Protein AF-A0A4Q4CXE7-F1 (afdb_monomer)

Foldseek 3Di:
DPQWDWDQDPVGIDTHDNVCVVVVVVVVVLVVVLVCLLVVQVPDPPRDPVSNVVSNVVSVPGD

Nearest PDB structures (foldseek):
  3k4i-assembly1_C  TM=8.177E-01  e=6.156E-01  Pseudomonas syringae pv. tomato
  3a2f-assembly1_A  TM=3.442E-01  e=5.851E+00  Pyrococcus furiosus
  7b08-assembly1_A  TM=3.301E-01  e=8.811E+00  Thermococcus gorgonarius

Sequence (63 aa):
MHDDVVHADRHGAVVIPAEAVRQLPIAIELITRKEAVILDMCKRDDFDIHKLKEALAKSEDIH

Solvent-accessible surface area (backbone atoms only — not comparable to full-atom values): 3850 Å² total; per-residue (Å²): 141,89,64,63,45,75,53,72,61,97,90,48,74,47,81,42,55,53,87,51,59,84,50,42,67,62,53,50,51,49,50,51,58,31,47,46,49,38,51,57,49,70,70,40,95,82,62,47,74,69,58,48,53,52,26,50,55,58,27,68,76,62,128

Secondary structure (DSSP, 8-state):
---PEEEEETTEEEEE-GGGGGGHHHHHHHHHHHHHHHHHHHTSTT--HHHHHHHHHHHHT--

pLDDT: mean 95.65, std 6.86, range [52.56, 98.25]

Structure (mmCIF, N/CA/C/O backbone):
data_AF-A0A4Q4CXE7-F1
#
_entry.id   AF-A0A4Q4CXE7-F1
#
loop_
_atom_site.group_PDB
_atom_site.id
_atom_site.type_symbol
_atom_site.label_atom_id
_atom_site.label_alt_id
_atom_site.label_comp_id
_atom_site.label_asym_id
_atom_site.label_entity_id
_atom_site.label_seq_id
_atom_site.pdbx_PDB_ins_code
_atom_site.Cartn_x
_atom_site.Cartn_y
_atom_site.Cartn_z
_atom_site.occupancy
_atom_site.B_iso_or_equiv
_atom_site.auth_seq_id
_atom_site.auth_comp_id
_atom_site.auth_asym_id
_atom_site.auth_atom_id
_atom_site.pdbx_PDB_model_num
ATOM 1 N N . MET A 1 1 ? 18.810 -0.232 -21.562 1.00 52.56 1 MET A N 1
ATOM 2 C CA . MET A 1 1 ? 18.084 -0.193 -20.275 1.00 52.56 1 MET A CA 1
ATOM 3 C C . MET A 1 1 ? 16.643 0.151 -20.633 1.00 52.56 1 MET A C 1
ATOM 5 O O . MET A 1 1 ? 16.357 1.319 -20.862 1.00 52.56 1 MET A O 1
ATOM 9 N N . HIS A 1 2 ? 15.823 -0.864 -20.933 1.00 66.50 2 HIS A N 1
ATOM 10 C CA . HIS A 1 2 ? 14.546 -0.695 -21.652 1.00 66.50 2 HIS A CA 1
ATOM 11 C C . HIS A 1 2 ? 13.448 -1.639 -21.131 1.00 66.50 2 HIS A C 1
ATOM 13 O O . HIS A 1 2 ? 12.681 -2.140 -21.936 1.00 66.50 2 HIS A O 1
ATOM 19 N N . ASP A 1 3 ? 13.384 -1.926 -19.828 1.00 88.81 3 ASP A N 1
ATOM 20 C CA . ASP A 1 3 ? 12.423 -2.920 -19.305 1.00 88.81 3 ASP A CA 1
ATOM 21 C C . ASP A 1 3 ? 11.755 -2.517 -17.978 1.00 88.81 3 ASP A C 1
ATOM 23 O O . ASP A 1 3 ? 10.934 -3.266 -17.448 1.00 88.81 3 ASP A O 1
ATOM 27 N N . ASP A 1 4 ? 12.079 -1.341 -17.433 1.00 95.50 4 ASP A N 1
ATOM 28 C CA . ASP A 1 4 ? 11.467 -0.874 -16.189 1.00 95.50 4 ASP A CA 1
ATOM 29 C C . ASP A 1 4 ? 9.996 -0.506 -16.408 1.00 95.50 4 ASP A C 1
ATOM 31 O O . ASP A 1 4 ? 9.603 0.029 -17.449 1.00 95.50 4 ASP A O 1
ATOM 35 N N . VAL A 1 5 ? 9.175 -0.767 -15.394 1.00 96.00 5 VAL A N 1
ATOM 36 C CA . VAL A 1 5 ? 7.744 -0.463 -15.414 1.00 96.00 5 VAL A CA 1
ATOM 37 C C . VAL A 1 5 ? 7.505 0.863 -14.712 1.00 96.00 5 VAL A C 1
ATOM 39 O O . VAL A 1 5 ? 7.935 1.061 -13.583 1.00 96.00 5 VAL A O 1
ATOM 42 N N . VAL A 1 6 ? 6.764 1.769 -15.342 1.00 96.00 6 VAL A N 1
ATOM 43 C CA . VAL A 1 6 ? 6.310 3.001 -14.687 1.00 96.00 6 VAL A CA 1
ATOM 44 C C . VAL A 1 6 ? 4.878 2.806 -14.203 1.00 96.00 6 VAL A C 1
ATOM 46 O O . VAL A 1 6 ? 3.981 2.550 -15.007 1.00 96.00 6 VAL A O 1
ATOM 49 N N . HIS A 1 7 ? 4.654 2.949 -12.897 1.00 96.50 7 HIS A N 1
ATOM 50 C CA . HIS A 1 7 ? 3.311 3.083 -12.337 1.00 96.50 7 HIS A CA 1
ATOM 51 C C . HIS A 1 7 ? 3.003 4.568 -12.148 1.00 96.50 7 HIS A C 1
ATOM 53 O O . HIS A 1 7 ? 3.765 5.262 -11.480 1.00 96.50 7 HIS A O 1
ATOM 59 N N . ALA A 1 8 ? 1.907 5.051 -12.733 1.00 97.62 8 ALA A N 1
ATOM 60 C CA . ALA A 1 8 ? 1.483 6.444 -12.642 1.00 97.62 8 ALA A CA 1
ATOM 61 C C . ALA A 1 8 ? 0.001 6.538 -12.265 1.00 97.62 8 ALA A C 1
ATOM 63 O O . ALA A 1 8 ? -0.852 5.951 -12.934 1.00 97.62 8 ALA A O 1
ATOM 64 N N . ASP A 1 9 ? -0.299 7.288 -11.210 1.00 95.88 9 ASP A N 1
ATOM 65 C CA . ASP A 1 9 ? -1.641 7.497 -10.676 1.00 95.88 9 ASP A CA 1
ATOM 66 C C . ASP A 1 9 ? -1.891 8.990 -10.364 1.00 95.88 9 ASP A C 1
ATOM 68 O O . ASP A 1 9 ? -1.181 9.877 -10.839 1.00 95.88 9 ASP A O 1
ATOM 72 N N . ARG A 1 10 ? -2.939 9.299 -9.586 1.00 97.88 10 ARG A N 1
ATOM 73 C CA . ARG A 1 10 ? -3.269 10.686 -9.207 1.00 97.88 10 ARG A CA 1
ATOM 74 C C . ARG A 1 10 ? -2.244 11.338 -8.270 1.00 97.88 10 ARG A C 1
ATOM 76 O O . ARG A 1 10 ? -2.275 12.559 -8.136 1.00 97.88 10 ARG A O 1
ATOM 83 N N 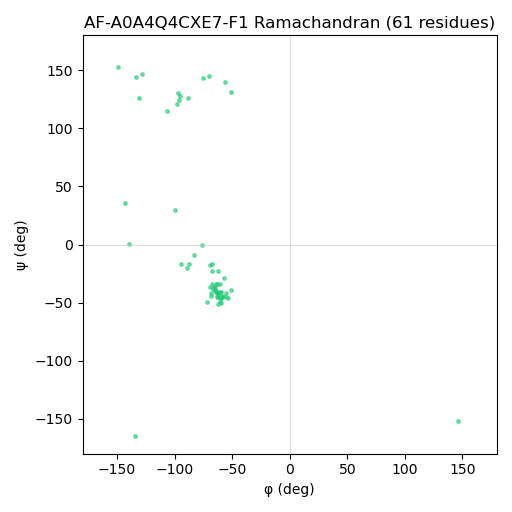. HIS A 1 11 ? -1.380 10.565 -7.620 1.00 96.88 11 HIS A N 1
ATOM 84 C CA . HIS A 1 11 ? -0.375 11.050 -6.676 1.00 96.88 11 HIS A CA 1
ATOM 85 C C . HIS A 1 11 ? 0.987 11.287 -7.343 1.00 96.88 11 HIS A C 1
ATOM 87 O O . HIS A 1 11 ? 1.817 12.005 -6.788 1.00 96.88 11 HIS A O 1
ATOM 93 N N . GLY A 1 12 ? 1.217 10.727 -8.535 1.00 97.44 12 GLY A N 1
ATOM 94 C CA . GLY A 1 12 ? 2.439 10.922 -9.311 1.00 97.44 12 GLY A CA 1
ATOM 95 C C . GLY A 1 12 ? 2.826 9.677 -10.100 1.00 97.44 12 GLY A C 1
ATOM 96 O O . GLY A 1 12 ? 1.971 8.885 -10.484 1.00 97.44 12 GLY A O 1
ATOM 97 N N . ALA A 1 13 ? 4.124 9.507 -10.354 1.00 97.62 13 ALA A N 1
ATOM 98 C CA . ALA A 1 13 ? 4.661 8.327 -11.020 1.00 97.62 13 ALA A CA 1
ATOM 99 C C . ALA A 1 13 ? 5.896 7.787 -10.294 1.00 97.62 13 ALA A C 1
ATOM 101 O O . ALA A 1 13 ? 6.714 8.557 -9.789 1.00 97.62 13 ALA A O 1
ATOM 102 N N . VAL A 1 14 ? 6.039 6.465 -10.280 1.00 96.75 14 VAL A N 1
ATOM 103 C CA . VAL A 1 14 ? 7.191 5.745 -9.731 1.00 96.75 14 VAL A CA 1
ATOM 104 C C . VAL A 1 14 ? 7.728 4.756 -10.760 1.00 96.75 14 VAL A C 1
ATOM 106 O O . VAL A 1 14 ? 6.970 4.183 -11.545 1.00 96.75 14 VAL A O 1
ATOM 109 N N . VAL A 1 15 ? 9.044 4.556 -10.750 1.00 96.81 15 VAL A N 1
ATOM 110 C CA . VAL A 1 15 ? 9.723 3.563 -11.589 1.00 96.81 15 VAL A CA 1
ATOM 111 C C . VAL A 1 15 ? 9.918 2.290 -10.776 1.00 96.81 15 VAL A C 1
ATOM 113 O O . VAL A 1 15 ? 10.449 2.327 -9.668 1.00 96.81 15 VAL A O 1
ATOM 116 N N . ILE A 1 16 ? 9.490 1.169 -11.338 1.00 96.44 16 ILE A N 1
ATOM 117 C CA . ILE A 1 16 ? 9.648 -0.174 -10.797 1.00 96.44 16 ILE A CA 1
A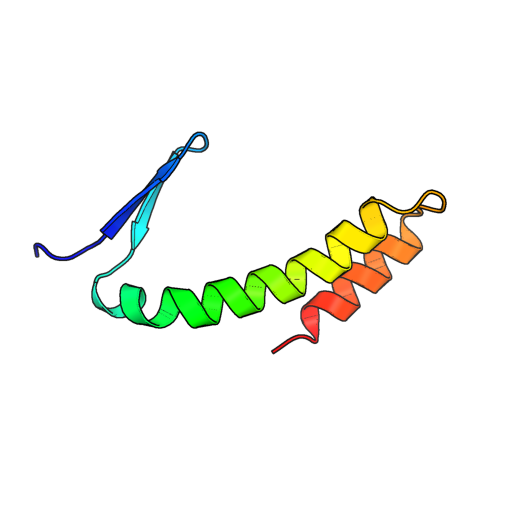TOM 118 C C . ILE A 1 16 ? 10.714 -0.877 -11.644 1.00 96.44 16 ILE A C 1
ATOM 120 O O . ILE A 1 16 ? 10.466 -1.116 -12.831 1.00 96.44 16 ILE A O 1
ATOM 124 N N . PRO A 1 17 ? 11.873 -1.230 -11.058 1.00 96.31 17 PRO A N 1
ATOM 125 C CA . PRO A 1 17 ? 12.911 -1.970 -11.765 1.00 96.31 17 PRO A CA 1
ATOM 126 C C . PRO A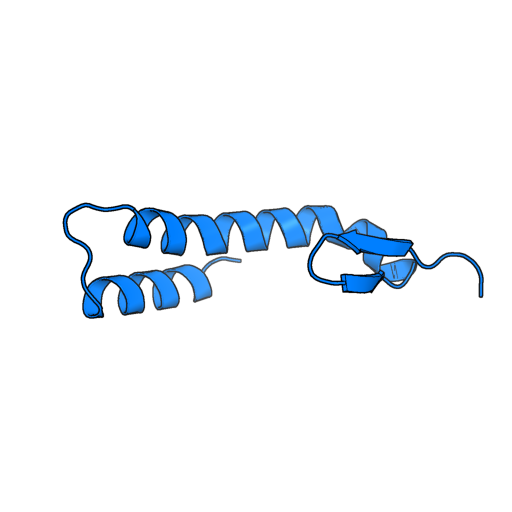 1 17 ? 12.376 -3.282 -12.343 1.00 96.31 17 PRO A C 1
ATOM 128 O O . PRO A 1 17 ? 11.600 -3.981 -11.678 1.00 96.31 17 PRO A O 1
ATOM 131 N N . ALA A 1 18 ? 12.792 -3.636 -13.558 1.00 95.38 18 ALA A N 1
ATOM 132 C CA . ALA A 1 18 ? 12.321 -4.830 -14.267 1.00 95.38 18 ALA A CA 1
ATOM 133 C C . ALA A 1 18 ? 12.412 -6.121 -13.420 1.00 95.38 18 ALA A C 1
ATOM 135 O O . ALA A 1 18 ? 11.504 -6.959 -13.425 1.00 95.38 18 ALA A O 1
ATOM 136 N N . GLU A 1 19 ? 13.482 -6.273 -12.638 1.00 94.62 19 GLU A N 1
ATOM 137 C CA . GLU A 1 19 ? 13.727 -7.414 -11.752 1.00 94.62 19 GLU A CA 1
ATOM 138 C C . GLU A 1 19 ? 12.755 -7.506 -10.561 1.00 94.62 19 GLU A C 1
ATOM 140 O O . GLU A 1 19 ? 12.536 -8.592 -10.015 1.00 94.62 19 GLU A O 1
ATOM 145 N N . ALA A 1 20 ? 12.139 -6.389 -10.170 1.00 95.38 20 ALA A N 1
ATOM 146 C CA . ALA A 1 20 ? 11.215 -6.316 -9.042 1.00 95.38 20 ALA A CA 1
ATOM 147 C C . ALA A 1 20 ? 9.758 -6.604 -9.444 1.00 95.38 20 ALA A C 1
ATOM 149 O O . ALA A 1 20 ? 8.954 -6.997 -8.599 1.00 95.38 20 ALA A O 1
ATOM 150 N N . VAL A 1 21 ? 9.408 -6.479 -10.730 1.00 95.50 21 VAL A N 1
ATOM 151 C CA . VAL A 1 21 ? 8.019 -6.588 -11.225 1.00 95.50 21 VAL A CA 1
ATOM 152 C C . VAL A 1 21 ? 7.354 -7.905 -10.819 1.00 95.50 21 VAL A C 1
ATOM 154 O O . VAL A 1 21 ? 6.201 -7.923 -10.392 1.00 95.50 21 VAL A O 1
ATOM 157 N N . ARG A 1 22 ? 8.085 -9.024 -10.895 1.00 96.06 22 ARG A N 1
ATOM 158 C CA . ARG A 1 22 ? 7.548 -10.350 -10.540 1.00 96.06 22 ARG A CA 1
ATOM 159 C C . ARG A 1 22 ? 7.286 -10.530 -9.043 1.00 96.06 22 ARG A C 1
ATOM 161 O O . ARG A 1 22 ? 6.553 -11.441 -8.677 1.00 96.06 22 ARG A O 1
ATOM 168 N N . GLN A 1 23 ? 7.866 -9.686 -8.192 1.00 97.00 23 GLN A N 1
ATOM 169 C CA . GLN A 1 23 ? 7.684 -9.733 -6.739 1.00 97.00 23 GLN A CA 1
ATOM 170 C C . GLN A 1 23 ? 6.456 -8.929 -6.289 1.00 97.00 23 GLN A C 1
ATOM 172 O O . GLN A 1 23 ? 5.955 -9.144 -5.185 1.00 97.00 23 GLN A O 1
ATOM 177 N N . LEU A 1 24 ? 5.939 -8.041 -7.150 1.00 96.94 24 LEU A N 1
ATOM 178 C CA . LEU A 1 24 ? 4.808 -7.173 -6.828 1.00 96.94 24 LEU A CA 1
ATOM 179 C C . LEU A 1 24 ? 3.567 -7.934 -6.351 1.00 96.94 24 LEU A C 1
ATOM 181 O O . LEU A 1 24 ? 3.017 -7.497 -5.350 1.00 96.94 24 LEU A O 1
ATOM 185 N N . PRO A 1 25 ? 3.112 -9.048 -6.966 1.00 97.00 25 PRO A N 1
ATOM 186 C CA . PRO A 1 25 ? 1.888 -9.708 -6.509 1.00 97.00 25 PRO A CA 1
ATOM 187 C C . PRO A 1 25 ? 1.947 -10.135 -5.037 1.00 97.00 25 PRO A C 1
ATOM 189 O O . PRO A 1 25 ? 1.015 -9.864 -4.286 1.00 97.00 25 PRO A O 1
ATOM 192 N N . ILE A 1 26 ? 3.070 -10.722 -4.610 1.00 97.50 26 ILE A N 1
ATOM 193 C CA . ILE A 1 26 ? 3.272 -11.165 -3.222 1.00 97.50 26 ILE A CA 1
ATOM 194 C C . ILE A 1 26 ? 3.377 -9.954 -2.286 1.00 97.50 26 ILE A C 1
ATOM 196 O O . ILE A 1 26 ? 2.747 -9.929 -1.231 1.00 97.50 26 ILE A O 1
ATOM 200 N N . ALA A 1 27 ? 4.130 -8.922 -2.679 1.00 97.12 27 ALA A N 1
ATOM 201 C CA . ALA A 1 27 ? 4.259 -7.704 -1.882 1.00 97.12 27 ALA A CA 1
ATOM 202 C C . ALA A 1 27 ? 2.916 -6.964 -1.729 1.00 97.12 27 ALA A C 1
ATOM 204 O O . ALA A 1 27 ? 2.582 -6.518 -0.635 1.00 97.12 27 ALA A O 1
ATOM 205 N N . ILE A 1 28 ? 2.123 -6.871 -2.800 1.00 97.31 28 ILE A N 1
ATOM 206 C CA . ILE A 1 28 ? 0.792 -6.251 -2.795 1.00 97.31 28 ILE A CA 1
ATOM 207 C C . ILE A 1 28 ? -0.150 -7.027 -1.877 1.00 97.31 28 ILE A C 1
ATOM 209 O O . ILE A 1 28 ? -0.853 -6.406 -1.083 1.00 97.31 28 ILE A O 1
ATOM 213 N N . GLU A 1 29 ? -0.161 -8.362 -1.942 1.00 98.12 29 GLU A N 1
ATOM 214 C CA . GLU A 1 29 ? -0.986 -9.187 -1.052 1.00 98.12 29 GLU A CA 1
ATOM 215 C C . GLU A 1 29 ? -0.625 -8.953 0.422 1.00 98.12 29 GLU A C 1
ATOM 217 O O . GLU A 1 29 ? -1.510 -8.731 1.255 1.00 98.12 29 GLU A O 1
ATOM 222 N N . LEU A 1 30 ? 0.674 -8.935 0.736 1.00 98.06 30 LEU A N 1
ATOM 223 C CA . LEU A 1 30 ? 1.167 -8.669 2.083 1.00 98.06 30 LEU A CA 1
ATOM 224 C C . LEU A 1 30 ? 0.726 -7.286 2.583 1.00 98.06 30 LEU A C 1
ATOM 226 O O . LEU A 1 30 ? 0.160 -7.179 3.672 1.00 98.06 30 LEU A O 1
ATOM 230 N N . ILE A 1 31 ? 0.940 -6.234 1.790 1.00 97.88 31 ILE A N 1
ATOM 231 C CA . ILE A 1 31 ? 0.545 -4.870 2.167 1.00 97.88 31 ILE A CA 1
ATOM 232 C C . ILE A 1 31 ? -0.976 -4.754 2.301 1.00 97.88 31 ILE A C 1
ATOM 234 O O . ILE A 1 31 ? -1.452 -4.190 3.281 1.00 97.88 31 ILE A O 1
ATOM 238 N N . THR A 1 32 ? -1.746 -5.378 1.408 1.00 98.19 32 THR A N 1
ATOM 239 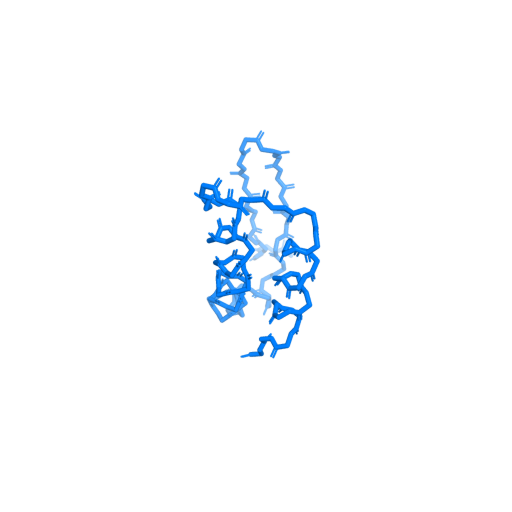C CA . THR A 1 32 ? -3.216 -5.383 1.481 1.00 98.19 32 THR A CA 1
ATOM 240 C C . THR A 1 32 ? -3.707 -5.993 2.796 1.00 98.19 32 THR A C 1
ATOM 242 O O . THR A 1 32 ? -4.571 -5.426 3.465 1.00 98.19 32 THR A O 1
ATOM 245 N N . ARG A 1 33 ? -3.127 -7.125 3.218 1.00 97.88 33 ARG A N 1
ATOM 246 C CA . ARG A 1 33 ? -3.438 -7.754 4.514 1.00 97.88 33 ARG A CA 1
ATOM 247 C C . ARG A 1 33 ? -3.076 -6.853 5.694 1.00 97.88 33 ARG A C 1
ATOM 249 O O . ARG A 1 33 ? -3.845 -6.758 6.649 1.00 97.88 33 ARG A O 1
ATOM 256 N N . LYS A 1 34 ? -1.919 -6.193 5.626 1.00 98.25 34 LYS A N 1
ATOM 257 C CA . LYS A 1 34 ? -1.449 -5.250 6.650 1.00 98.25 34 LYS A CA 1
ATOM 258 C C . LYS A 1 34 ? -2.374 -4.048 6.794 1.00 98.25 34 LYS A C 1
ATOM 260 O O . LYS A 1 34 ? -2.728 -3.679 7.915 1.00 98.25 34 LYS A O 1
ATOM 265 N N . GLU A 1 35 ? -2.792 -3.465 5.679 1.00 98.12 35 GLU A N 1
ATOM 266 C CA . GLU A 1 35 ? -3.685 -2.309 5.653 1.00 98.12 35 GLU A CA 1
ATOM 267 C C . GLU A 1 35 ? -5.098 -2.654 6.118 1.00 98.12 35 GLU A C 1
ATOM 269 O O . GLU A 1 35 ? -5.708 -1.850 6.823 1.00 98.12 35 GLU A O 1
ATOM 274 N N . ALA A 1 36 ? -5.606 -3.848 5.796 1.00 97.94 36 ALA A N 1
ATOM 275 C CA . ALA A 1 36 ? -6.943 -4.279 6.200 1.00 97.94 36 ALA A CA 1
ATOM 276 C C . ALA A 1 36 ? -7.157 -4.160 7.719 1.00 97.94 36 ALA A C 1
ATOM 278 O O . ALA A 1 36 ? -8.143 -3.569 8.147 1.00 97.94 36 ALA A O 1
ATOM 279 N N . VAL A 1 37 ? -6.196 -4.607 8.537 1.00 97.38 37 VAL A N 1
ATOM 280 C CA . VAL A 1 37 ? -6.283 -4.522 10.010 1.00 97.38 37 VAL A CA 1
ATOM 281 C C . VAL A 1 37 ? -6.414 -3.078 10.500 1.00 97.38 37 VAL A C 1
ATOM 283 O O . VAL A 1 37 ? -7.187 -2.792 11.417 1.00 97.38 37 VAL A O 1
ATOM 286 N N . ILE A 1 38 ? -5.674 -2.156 9.883 1.00 98.19 38 ILE A N 1
ATOM 287 C CA . ILE A 1 38 ? -5.684 -0.737 10.249 1.00 98.19 38 ILE A CA 1
ATOM 288 C C . ILE A 1 38 ? -7.006 -0.100 9.808 1.00 98.19 38 ILE A C 1
ATOM 290 O O . ILE A 1 38 ? -7.678 0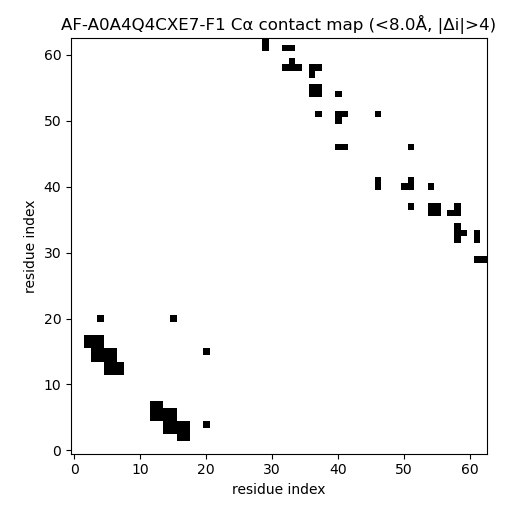.559 10.602 1.00 98.19 38 ILE A O 1
ATOM 294 N N . LEU A 1 39 ? -7.399 -0.320 8.552 1.00 98.12 39 LEU A N 1
ATOM 295 C CA . LEU A 1 39 ? -8.610 0.251 7.967 1.00 98.12 39 LEU A CA 1
ATOM 296 C C . LEU A 1 39 ? -9.876 -0.266 8.647 1.00 98.12 39 LEU A C 1
ATOM 298 O O . LEU A 1 39 ? -10.804 0.512 8.859 1.00 98.12 39 LEU A O 1
ATOM 302 N N . ASP A 1 40 ? -9.916 -1.546 9.009 1.00 97.44 40 ASP A N 1
ATOM 303 C CA . ASP A 1 40 ? -11.043 -2.130 9.728 1.00 97.44 40 ASP A CA 1
ATOM 304 C C . ASP A 1 40 ? -11.187 -1.513 11.115 1.00 97.44 40 ASP A C 1
ATOM 306 O O . ASP A 1 40 ? -12.311 -1.238 11.517 1.00 97.44 40 ASP A O 1
ATOM 310 N N . MET A 1 41 ? -10.088 -1.200 11.815 1.00 97.62 41 MET A N 1
ATOM 311 C CA . MET A 1 41 ? -10.158 -0.417 13.054 1.00 97.62 41 MET A CA 1
ATOM 312 C C . MET A 1 41 ? -10.731 0.980 12.773 1.00 97.62 41 MET A C 1
ATOM 314 O O . MET A 1 41 ? -11.694 1.403 13.410 1.00 97.62 41 MET A O 1
ATOM 318 N N . CYS A 1 42 ? -10.169 1.690 11.788 1.00 97.81 42 CYS A N 1
ATOM 319 C CA . CYS A 1 42 ? -10.566 3.058 11.445 1.00 97.81 42 CYS A CA 1
ATOM 320 C C . CYS A 1 42 ? -12.053 3.203 11.086 1.00 97.81 42 CYS A C 1
ATOM 322 O O . CYS A 1 42 ? -12.622 4.270 11.293 1.00 97.81 42 CYS A O 1
ATOM 324 N N . LYS A 1 43 ? -12.678 2.152 10.546 1.00 97.69 43 LYS A N 1
ATOM 325 C CA . LYS A 1 43 ? -14.096 2.140 10.159 1.00 97.69 43 LYS A CA 1
ATOM 326 C C . LYS A 1 43 ? -15.061 1.854 11.313 1.00 97.69 43 LYS A C 1
ATOM 328 O O . LYS A 1 43 ? -16.266 1.929 11.095 1.00 97.69 43 LYS A O 1
ATOM 333 N N . ARG A 1 44 ? -14.581 1.468 12.498 1.00 97.31 44 ARG A N 1
ATOM 334 C CA . ARG A 1 44 ? -15.462 1.112 13.619 1.00 97.31 44 ARG A CA 1
ATOM 335 C C . ARG A 1 44 ? -16.074 2.349 14.270 1.00 97.31 44 ARG A C 1
ATOM 337 O O . ARG A 1 44 ? -15.390 3.345 14.489 1.00 97.31 44 ARG A O 1
ATOM 344 N N . ASP A 1 45 ? -17.330 2.223 14.694 1.00 97.56 45 ASP A N 1
ATOM 345 C CA . ASP A 1 45 ? -18.060 3.275 15.419 1.00 97.56 45 ASP A CA 1
ATOM 346 C C . ASP A 1 45 ? -17.419 3.630 16.772 1.00 97.56 45 ASP A C 1
ATOM 348 O O . ASP A 1 45 ? -17.620 4.721 17.300 1.00 97.56 45 ASP A O 1
ATOM 352 N N . ASP A 1 46 ? -16.633 2.712 17.343 1.00 96.81 46 ASP A N 1
ATOM 353 C CA . ASP A 1 46 ? -15.940 2.864 18.623 1.00 96.81 46 ASP A CA 1
ATOM 354 C C . ASP A 1 46 ? -14.461 3.252 18.465 1.00 96.81 46 ASP A C 1
ATOM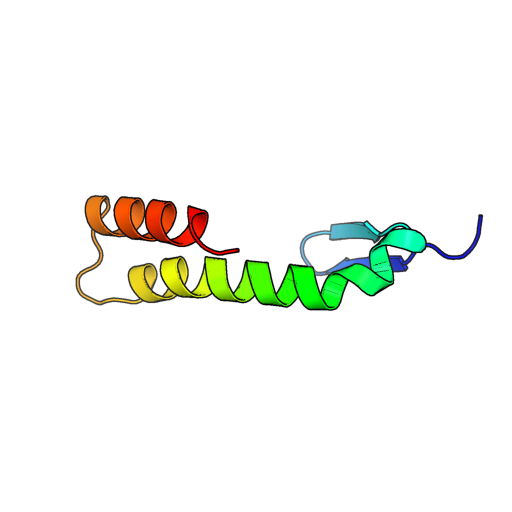 356 O O . ASP A 1 46 ? -13.631 2.876 19.307 1.00 96.81 46 ASP A O 1
ATOM 360 N N . PHE A 1 47 ? -14.136 3.967 17.383 1.00 97.44 47 PHE A N 1
ATOM 361 C CA . PHE A 1 47 ? -12.787 4.436 17.085 1.00 97.44 47 PHE A CA 1
ATOM 362 C C . PHE A 1 47 ? -12.155 5.167 18.276 1.00 97.44 47 PHE A C 1
ATOM 364 O O . PHE A 1 47 ? -12.743 6.081 18.853 1.00 97.44 47 PHE A O 1
ATOM 371 N N . ASP A 1 48 ? -10.918 4.790 18.601 1.00 97.56 48 ASP A N 1
ATOM 372 C CA . ASP A 1 48 ? -10.089 5.461 19.599 1.00 97.56 48 ASP A CA 1
ATOM 373 C C . ASP A 1 48 ? -8.596 5.345 19.243 1.00 97.56 48 ASP A C 1
ATOM 375 O O . ASP A 1 48 ? -8.158 4.380 18.606 1.00 97.56 48 ASP A O 1
ATOM 379 N N . ILE A 1 49 ? -7.796 6.319 19.685 1.00 97.69 49 ILE A N 1
ATOM 380 C CA . ILE A 1 49 ? -6.360 6.386 19.390 1.00 97.69 49 ILE A CA 1
ATOM 381 C C . ILE A 1 49 ? -5.569 5.207 19.974 1.00 97.69 49 ILE A C 1
ATOM 383 O O . ILE A 1 49 ? -4.602 4.759 19.354 1.00 97.69 49 ILE A O 1
ATOM 387 N N . HIS A 1 50 ? -5.957 4.673 21.136 1.00 98.06 50 HIS A N 1
ATOM 388 C CA . HIS A 1 50 ? -5.294 3.506 21.716 1.00 98.06 50 HIS A CA 1
ATOM 389 C C . HIS A 1 50 ? -5.551 2.259 20.866 1.00 98.06 50 HIS A C 1
ATOM 391 O O . HIS A 1 50 ? -4.613 1.524 20.560 1.00 98.06 50 HIS A O 1
ATOM 397 N N . LYS A 1 51 ? -6.785 2.080 20.381 1.00 97.81 51 LYS A N 1
ATOM 398 C CA . LYS A 1 51 ? -7.148 0.964 19.493 1.00 97.81 51 LYS A CA 1
ATOM 399 C C . LYS A 1 51 ? -6.451 1.050 18.137 1.00 97.81 51 LYS A C 1
ATOM 401 O O . LYS A 1 51 ? -6.036 0.026 17.599 1.00 97.81 51 LYS A O 1
ATOM 406 N N . LEU A 1 52 ? -6.266 2.259 17.598 1.00 98.12 52 LEU A N 1
ATOM 407 C CA . LEU A 1 52 ? -5.479 2.455 16.378 1.00 98.12 52 LEU A CA 1
A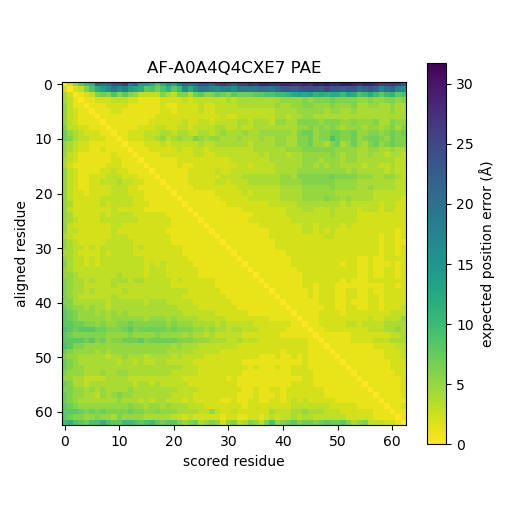TOM 408 C C . LEU A 1 52 ? -4.016 2.029 16.576 1.00 98.12 52 LEU A C 1
ATOM 410 O O . LEU A 1 52 ? -3.470 1.335 15.723 1.00 98.12 52 LEU A O 1
ATOM 414 N N . LYS A 1 53 ? -3.388 2.389 17.704 1.00 98.00 53 LYS A N 1
ATOM 415 C CA . LYS A 1 53 ? -2.015 1.954 18.022 1.00 98.00 53 LYS A CA 1
ATOM 416 C C . LYS A 1 53 ? -1.898 0.433 18.113 1.00 98.00 53 LYS A C 1
ATOM 418 O O . LYS A 1 53 ? -0.940 -0.129 17.593 1.00 98.00 53 LYS A O 1
ATOM 423 N N . GLU A 1 54 ? -2.876 -0.235 18.719 1.00 97.69 54 GLU A N 1
ATOM 424 C CA . GLU A 1 54 ? -2.917 -1.701 18.750 1.00 97.69 54 GLU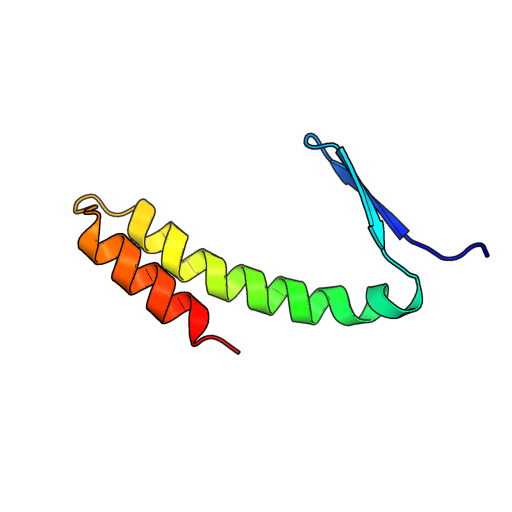 A CA 1
ATOM 425 C C . GLU A 1 54 ? -3.073 -2.313 17.352 1.00 97.69 54 GLU A C 1
ATOM 427 O O . GLU A 1 54 ? -2.449 -3.328 17.055 1.00 97.69 54 GLU A O 1
ATOM 432 N N . ALA A 1 55 ? -3.897 -1.716 16.486 1.00 97.62 55 ALA A N 1
ATOM 433 C CA . ALA A 1 55 ? -4.069 -2.181 15.111 1.00 97.62 55 ALA A CA 1
ATOM 434 C C . ALA A 1 55 ? -2.795 -1.992 14.272 1.00 97.62 55 ALA A C 1
ATOM 436 O O . ALA A 1 55 ? -2.446 -2.878 13.495 1.00 97.62 55 ALA A O 1
ATOM 437 N N . LEU A 1 56 ? -2.076 -0.881 14.466 1.00 97.88 56 LEU A N 1
ATOM 438 C CA . LEU A 1 56 ? -0.767 -0.648 13.852 1.00 97.88 56 LEU A CA 1
ATOM 439 C C . LEU A 1 56 ? 0.245 -1.712 14.290 1.00 97.88 56 LEU A C 1
ATOM 441 O O . LEU A 1 56 ? 0.840 -2.346 13.426 1.00 97.88 56 LEU A O 1
ATOM 445 N N . ALA A 1 57 ? 0.358 -1.987 15.594 1.00 97.38 57 ALA A N 1
ATOM 446 C CA . ALA A 1 57 ? 1.252 -3.031 16.098 1.00 97.38 57 ALA A CA 1
ATOM 447 C C . ALA A 1 57 ? 0.901 -4.417 15.520 1.00 97.38 57 ALA A C 1
ATOM 449 O O . ALA A 1 57 ? 1.766 -5.116 15.005 1.00 97.38 57 ALA A O 1
ATOM 450 N N . LYS A 1 58 ? -0.390 -4.782 15.495 1.00 96.75 58 LYS A N 1
ATOM 451 C CA . LYS A 1 58 ? -0.859 -6.038 14.875 1.00 96.75 58 LYS A CA 1
ATOM 452 C C . LYS A 1 58 ? -0.542 -6.121 13.382 1.00 96.75 58 LYS A C 1
ATOM 454 O O . LYS A 1 58 ? -0.316 -7.210 12.872 1.00 96.75 58 LYS A O 1
ATOM 459 N N . SER A 1 59 ? -0.569 -4.994 12.672 1.00 96.88 59 SER A N 1
ATOM 460 C CA . SER A 1 59 ? -0.209 -4.927 11.255 1.00 96.88 59 SER A CA 1
ATOM 461 C C . SER A 1 59 ? 1.284 -5.198 11.034 1.00 96.88 59 SER A C 1
ATOM 463 O O . SER A 1 59 ? 1.668 -5.812 10.036 1.00 96.88 59 SER A O 1
ATOM 465 N N . GLU A 1 60 ? 2.150 -4.788 11.964 1.00 95.50 60 GLU A N 1
ATOM 466 C CA . GLU A 1 60 ? 3.595 -5.030 11.871 1.00 95.50 60 GLU A CA 1
ATOM 467 C C . GLU A 1 60 ? 3.950 -6.522 11.925 1.00 95.50 60 GLU A C 1
ATOM 469 O O . GLU A 1 60 ? 4.830 -6.943 11.173 1.00 95.50 60 GLU A O 1
ATOM 474 N N . ASP A 1 61 ? 3.191 -7.316 12.685 1.00 95.94 61 ASP A N 1
ATOM 475 C CA . ASP A 1 61 ? 3.391 -8.762 12.882 1.00 95.94 61 ASP A CA 1
ATOM 476 C C . ASP A 1 61 ? 2.935 -9.646 11.696 1.00 95.94 61 ASP A C 1
ATOM 478 O O . ASP A 1 61 ? 3.032 -10.874 11.740 1.00 95.94 61 ASP A O 1
ATOM 482 N N . ILE A 1 62 ? 2.402 -9.054 10.624 1.00 94.00 62 ILE A N 1
ATOM 483 C CA . ILE A 1 62 ? 1.935 -9.785 9.437 1.00 94.00 62 ILE A CA 1
ATOM 484 C C . ILE A 1 62 ? 3.099 -9.964 8.446 1.00 94.00 62 ILE A C 1
ATOM 486 O O . ILE A 1 62 ? 3.704 -8.977 8.012 1.00 94.00 62 ILE A O 1
ATOM 490 N N . HIS A 1 63 ? 3.358 -11.220 8.049 1.00 89.75 63 HIS A N 1
ATOM 491 C CA . HIS A 1 63 ? 4.418 -11.646 7.115 1.00 89.75 63 HIS A CA 1
ATOM 492 C C . HIS A 1 63 ? 3.889 -12.437 5.913 1.00 89.75 63 HIS A C 1
ATOM 494 O O . HIS A 1 63 ? 2.852 -13.135 6.056 1.00 89.75 63 HIS A O 1
#

Radius of gyration: 16.0 Å; Cα contacts (8 Å, |Δi|>4): 45; chains: 1; bounding box: 36×23×43 Å

Mean predicted aligned error: 3.41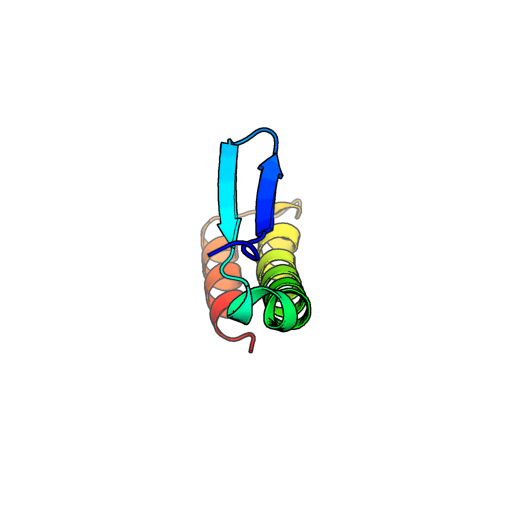 Å